Protein AF-A0AAD9IQ71-F1 (afdb_monomer)

Structure (mmCIF, N/CA/C/O backbone):
data_AF-A0AAD9IQ71-F1
#
_entry.id   AF-A0AAD9IQ71-F1
#
loop_
_atom_site.group_PDB
_atom_site.id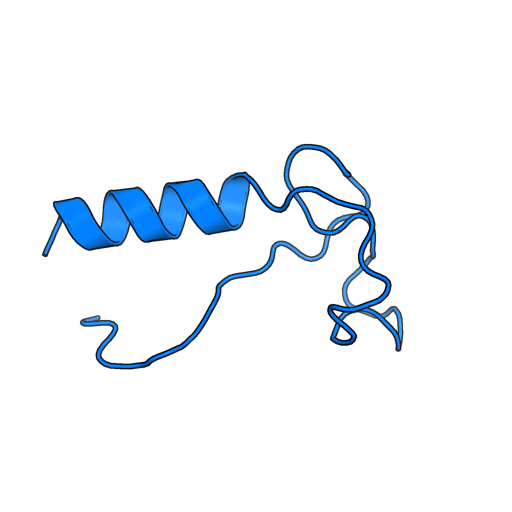
_atom_site.type_symbol
_atom_site.label_atom_id
_atom_site.label_alt_id
_atom_site.label_comp_id
_atom_site.label_asym_id
_atom_site.label_entity_id
_atom_site.label_seq_id
_atom_site.pdbx_PDB_ins_code
_atom_site.Cartn_x
_atom_site.Cartn_y
_atom_site.Cartn_z
_atom_site.occupancy
_atom_site.B_iso_or_equiv
_atom_site.auth_seq_id
_atom_site.auth_comp_id
_atom_site.auth_asym_id
_atom_site.auth_atom_id
_atom_site.pdbx_PDB_model_num
ATOM 1 N N . MET A 1 1 ? -6.293 -9.138 19.127 1.00 40.88 1 MET A N 1
ATOM 2 C CA . MET A 1 1 ? -4.874 -8.741 18.984 1.00 40.88 1 MET A CA 1
ATOM 3 C C . MET A 1 1 ? -4.808 -7.229 19.130 1.00 40.88 1 MET A C 1
ATOM 5 O O . MET A 1 1 ? -5.366 -6.552 18.282 1.00 40.88 1 MET A O 1
ATOM 9 N N . ARG A 1 2 ? -4.206 -6.698 20.203 1.00 37.50 2 ARG A N 1
ATOM 10 C CA . ARG A 1 2 ? -3.915 -5.257 20.296 1.00 37.50 2 ARG A CA 1
ATOM 11 C C . ARG A 1 2 ? -2.715 -4.960 19.399 1.00 37.50 2 ARG A C 1
ATOM 13 O O . ARG A 1 2 ? -1.659 -5.561 19.587 1.00 37.50 2 ARG A O 1
ATOM 20 N N . THR A 1 3 ? -2.857 -4.062 18.435 1.00 48.00 3 THR A N 1
ATOM 21 C CA . THR A 1 3 ? -1.733 -3.522 17.660 1.00 48.00 3 THR A CA 1
ATOM 22 C C . THR A 1 3 ? -1.004 -2.482 18.506 1.00 48.00 3 THR A C 1
ATOM 24 O O . THR A 1 3 ? -1.164 -1.282 18.348 1.00 48.00 3 THR A O 1
ATOM 27 N N . THR A 1 4 ? -0.173 -2.940 19.440 1.00 51.97 4 THR A N 1
ATOM 28 C CA . THR A 1 4 ? 0.745 -2.080 20.206 1.00 51.97 4 THR A CA 1
ATOM 29 C C . THR A 1 4 ? 2.053 -1.850 19.443 1.00 51.97 4 THR A C 1
ATOM 31 O O . THR A 1 4 ? 3.139 -2.028 19.989 1.00 51.97 4 THR A O 1
ATOM 34 N N . GLY A 1 5 ? 1.983 -1.529 18.151 1.00 51.19 5 GLY A N 1
ATOM 35 C CA . GLY A 1 5 ? 3.177 -1.341 17.332 1.00 51.19 5 GLY A CA 1
ATOM 36 C C . GLY A 1 5 ? 2.926 -0.424 16.149 1.00 51.19 5 GLY A C 1
ATOM 37 O O . GLY A 1 5 ? 1.884 -0.511 15.511 1.00 51.19 5 GLY A O 1
ATOM 38 N N . SER A 1 6 ? 3.924 0.404 15.846 1.00 71.00 6 SER A N 1
ATOM 39 C CA . SER A 1 6 ? 4.075 1.338 14.719 1.00 71.00 6 SER A CA 1
ATOM 40 C C . SER A 1 6 ? 4.069 0.674 13.328 1.00 71.00 6 SER A C 1
ATOM 42 O O . SER A 1 6 ? 4.828 1.052 12.436 1.00 71.00 6 SER A O 1
ATOM 44 N N . LYS A 1 7 ? 3.271 -0.379 13.141 1.00 76.00 7 LYS A N 1
ATOM 45 C CA . LYS A 1 7 ? 3.189 -1.138 11.896 1.00 76.00 7 LYS A CA 1
ATOM 46 C C . LYS A 1 7 ? 2.110 -0.537 11.004 1.00 76.00 7 LYS A C 1
ATOM 48 O O . LYS A 1 7 ? 0.998 -0.284 11.454 1.00 76.00 7 LYS A O 1
ATOM 53 N N . THR A 1 8 ? 2.457 -0.354 9.740 1.00 81.56 8 THR A N 1
ATOM 54 C CA . THR A 1 8 ? 1.535 -0.008 8.660 1.00 81.56 8 THR A CA 1
ATOM 55 C C . THR A 1 8 ? 1.114 -1.278 7.922 1.00 81.56 8 THR A C 1
ATOM 57 O O . THR A 1 8 ? 1.878 -2.246 7.858 1.00 81.56 8 THR A O 1
ATOM 60 N N . LEU A 1 9 ? -0.120 -1.297 7.415 1.00 89.31 9 LEU A N 1
ATOM 61 C CA . LEU A 1 9 ? -0.657 -2.387 6.605 1.00 89.31 9 LEU A CA 1
ATOM 62 C C . LEU A 1 9 ? -0.672 -1.957 5.141 1.00 89.31 9 LEU A C 1
ATOM 64 O O . LEU A 1 9 ? -1.237 -0.914 4.833 1.00 89.31 9 LEU A O 1
ATOM 68 N N . ASP A 1 10 ? -0.088 -2.773 4.267 1.00 91.38 10 ASP A N 1
ATOM 69 C CA . ASP A 1 10 ? -0.060 -2.542 2.824 1.00 91.38 10 ASP A CA 1
ATOM 70 C C . ASP A 1 10 ? -0.678 -3.714 2.070 1.00 91.38 10 ASP A C 1
ATOM 72 O O . ASP A 1 10 ? -0.253 -4.861 2.249 1.00 91.38 10 ASP A O 1
ATOM 76 N N . GLU A 1 11 ? -1.638 -3.437 1.192 1.00 92.44 11 GLU A N 1
ATOM 77 C CA . GLU A 1 11 ? -2.191 -4.444 0.293 1.00 92.44 11 GLU A CA 1
ATOM 78 C C . GLU A 1 11 ? -1.318 -4.580 -0.965 1.00 92.44 11 GLU A C 1
ATOM 80 O O . GLU A 1 11 ? -1.258 -3.704 -1.829 1.00 92.44 11 GLU A O 1
ATOM 85 N N . ALA A 1 12 ? -0.636 -5.719 -1.077 1.00 92.06 12 ALA A N 1
ATOM 86 C CA . ALA A 1 12 ? 0.247 -6.042 -2.192 1.00 92.06 12 ALA A CA 1
ATOM 87 C C . ALA A 1 12 ? -0.517 -6.578 -3.419 1.00 92.06 12 ALA A C 1
ATOM 89 O O . ALA A 1 12 ? -0.373 -7.748 -3.797 1.00 92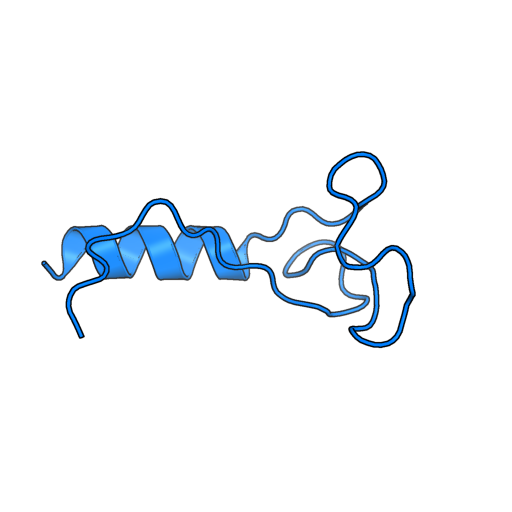.06 12 ALA A O 1
ATOM 90 N N . SER A 1 13 ? -1.323 -5.717 -4.036 1.00 92.31 13 SER A N 1
ATOM 91 C CA . SER A 1 13 ? -2.046 -5.978 -5.281 1.00 92.31 13 SER A CA 1
ATOM 92 C C . SER A 1 13 ? -1.645 -4.988 -6.380 1.00 92.31 13 SER A C 1
ATOM 94 O O . SER A 1 13 ? -1.044 -3.943 -6.127 1.00 92.31 13 SER A O 1
ATOM 96 N N . THR A 1 14 ? -1.923 -5.339 -7.638 1.00 91.25 14 THR A N 1
ATOM 97 C CA . THR A 1 14 ? -1.698 -4.451 -8.795 1.00 91.25 14 THR A CA 1
ATOM 98 C C . THR A 1 14 ? -2.816 -3.425 -8.984 1.00 91.25 14 THR A C 1
ATOM 100 O O . THR A 1 14 ? -2.718 -2.607 -9.893 1.00 91.25 14 THR A O 1
ATOM 103 N N . ASP A 1 15 ? -3.861 -3.477 -8.154 1.00 91.81 15 ASP A N 1
ATOM 104 C CA . ASP A 1 15 ? -4.908 -2.462 -8.073 1.00 91.81 15 ASP A CA 1
ATOM 105 C C . ASP A 1 15 ? -4.324 -1.204 -7.398 1.00 91.81 15 ASP A C 1
ATOM 107 O O . ASP A 1 15 ? -3.850 -1.291 -6.260 1.00 91.81 15 ASP A O 1
ATOM 111 N N . PRO A 1 16 ? -4.269 -0.055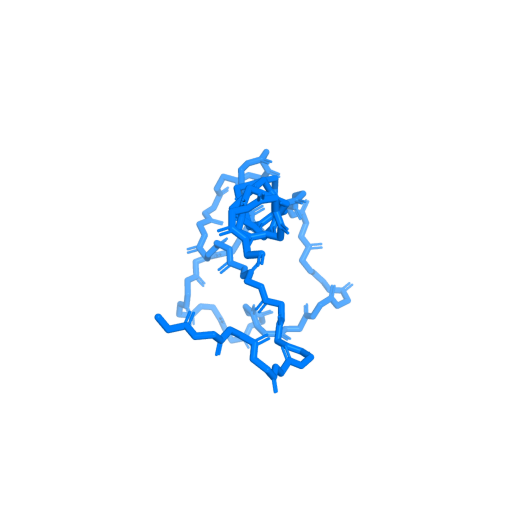 -8.093 1.00 89.31 16 PRO A N 1
ATOM 112 C CA . PRO A 1 16 ? -3.696 1.166 -7.542 1.00 89.31 16 PRO A CA 1
ATOM 113 C C . PRO A 1 16 ? -4.672 1.959 -6.659 1.00 89.31 16 PRO A C 1
ATOM 115 O O . PRO A 1 16 ? -4.221 2.842 -5.930 1.00 89.31 16 PRO A O 1
ATOM 118 N N . ASP A 1 17 ? -5.974 1.679 -6.709 1.00 91.75 17 ASP A N 1
ATOM 119 C CA . ASP A 1 17 ? -6.962 2.372 -5.883 1.00 91.75 17 ASP A CA 1
ATOM 120 C C . ASP A 1 17 ? -6.971 1.758 -4.477 1.00 91.75 17 ASP A C 1
ATOM 122 O O . ASP A 1 17 ? -6.837 2.464 -3.475 1.00 91.75 17 ASP A O 1
ATOM 126 N N . TRP A 1 18 ? -7.036 0.426 -4.395 1.00 92.44 18 TRP A N 1
ATOM 127 C CA . TRP A 1 18 ? -7.122 -0.292 -3.119 1.00 92.44 18 TRP A CA 1
ATOM 128 C C . TRP A 1 18 ? -5.768 -0.701 -2.540 1.00 92.44 18 TRP A C 1
ATOM 130 O O . TRP A 1 18 ? -5.575 -0.590 -1.324 1.00 92.44 18 TRP A O 1
ATOM 140 N N . GLY A 1 19 ? -4.822 -1.104 -3.394 1.00 92.31 19 GLY A N 1
ATOM 141 C CA . GLY A 1 19 ? -3.506 -1.595 -2.995 1.00 92.31 19 GLY A CA 1
ATOM 142 C C . GLY A 1 19 ? -2.351 -0.670 -3.352 1.00 92.31 19 GLY A C 1
ATOM 143 O O . GLY A 1 19 ? -2.523 0.520 -3.603 1.00 92.31 19 GLY A O 1
ATOM 144 N N . ILE A 1 20 ? -1.132 -1.214 -3.331 1.00 94.19 20 ILE A N 1
ATOM 145 C CA . ILE A 1 20 ? 0.112 -0.462 -3.579 1.00 94.19 20 ILE A CA 1
ATOM 146 C C . ILE A 1 20 ? 0.532 -0.420 -5.059 1.00 94.19 20 ILE A C 1
ATOM 148 O O . ILE A 1 20 ? 1.574 0.155 -5.397 1.00 94.19 20 ILE A O 1
ATOM 152 N N . GLY A 1 21 ? -0.247 -1.044 -5.946 1.00 92.62 21 GLY A N 1
ATOM 153 C CA . GLY A 1 21 ? 0.043 -1.133 -7.379 1.00 92.62 21 GLY A CA 1
ATOM 154 C C . GLY A 1 21 ? 1.194 -2.085 -7.736 1.00 92.62 21 GLY A C 1
ATOM 155 O O . GLY A 1 21 ? 1.709 -2.030 -8.852 1.00 92.62 21 GLY A O 1
ATOM 156 N N . LEU A 1 22 ? 1.618 -2.956 -6.813 1.00 92.38 22 LEU A N 1
ATOM 157 C CA . LEU A 1 22 ? 2.661 -3.963 -7.016 1.00 92.38 22 LEU A CA 1
ATOM 158 C C . LEU A 1 22 ? 2.251 -5.305 -6.407 1.00 92.38 22 LEU A C 1
ATOM 160 O O . LEU A 1 22 ? 1.789 -5.390 -5.273 1.00 92.38 22 LEU A O 1
ATOM 164 N N . TYR A 1 23 ? 2.520 -6.380 -7.143 1.00 91.69 23 TYR A N 1
ATOM 165 C CA . TYR A 1 23 ? 2.375 -7.743 -6.643 1.00 91.69 23 TYR A CA 1
ATOM 166 C C . TYR A 1 23 ? 3.418 -8.068 -5.560 1.00 91.69 23 TYR A C 1
ATOM 168 O O . TYR A 1 23 ? 4.57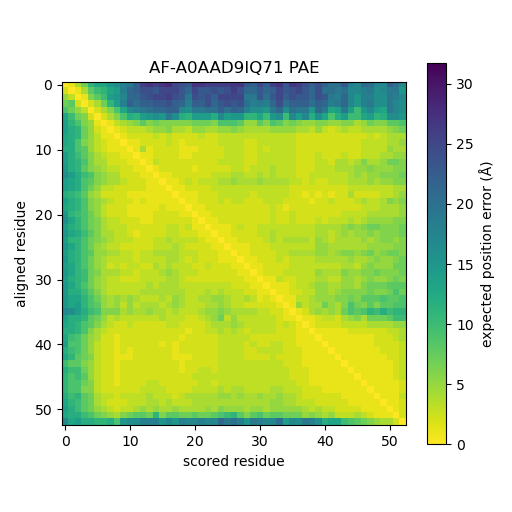2 -7.649 -5.663 1.00 91.69 23 TYR A O 1
ATOM 176 N N . PHE A 1 24 ? 3.060 -8.896 -4.573 1.00 91.12 24 PHE A N 1
ATOM 177 C CA . PHE A 1 24 ? 3.904 -9.183 -3.400 1.00 91.12 24 PHE A CA 1
ATOM 178 C C . PHE A 1 24 ? 5.295 -9.767 -3.704 1.00 91.12 24 PHE A C 1
ATOM 180 O O . PHE A 1 24 ? 6.212 -9.635 -2.893 1.00 91.12 24 PHE A O 1
ATOM 187 N N . ARG A 1 25 ? 5.470 -10.437 -4.854 1.00 93.12 25 ARG A N 1
ATOM 188 C CA . ARG A 1 25 ? 6.780 -10.973 -5.279 1.00 93.12 25 ARG A CA 1
ATOM 189 C C . ARG A 1 25 ? 7.663 -9.940 -5.966 1.00 93.12 25 ARG A C 1
ATOM 191 O O . ARG A 1 25 ? 8.822 -10.236 -6.241 1.00 93.12 25 ARG A O 1
ATOM 198 N N . ASN A 1 26 ? 7.137 -8.755 -6.267 1.00 90.81 26 ASN A N 1
ATOM 199 C CA . ASN A 1 26 ? 7.943 -7.693 -6.834 1.00 90.81 26 ASN A CA 1
ATOM 200 C C . ASN A 1 26 ? 9.009 -7.274 -5.798 1.00 90.81 26 ASN A C 1
ATOM 202 O O . ASN A 1 26 ? 8.650 -6.963 -4.658 1.00 90.81 26 ASN A O 1
ATOM 206 N N . PRO A 1 27 ? 10.307 -7.237 -6.156 1.00 91.69 27 PRO A N 1
ATOM 207 C CA . PRO A 1 27 ? 11.377 -6.868 -5.222 1.00 91.69 27 PRO A CA 1
ATOM 208 C C . PRO A 1 27 ? 11.196 -5.462 -4.629 1.00 91.69 27 PRO A C 1
ATOM 210 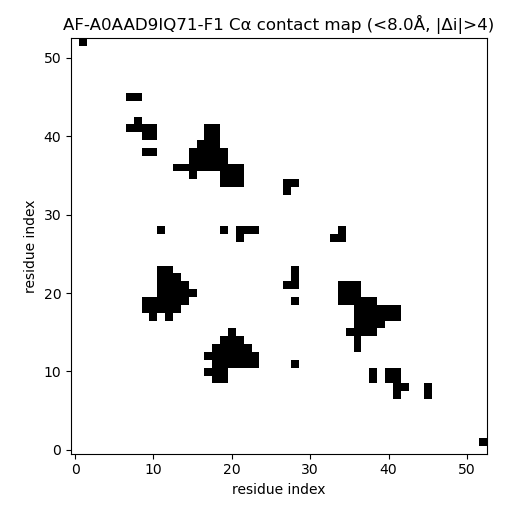O O . PRO A 1 27 ? 11.683 -5.168 -3.539 1.00 91.69 27 PRO A O 1
ATOM 213 N N . HIS A 1 28 ? 10.444 -4.607 -5.318 1.00 89.56 28 HIS A N 1
ATOM 214 C CA . HIS A 1 28 ? 10.135 -3.243 -4.925 1.00 89.56 28 HIS A CA 1
ATOM 215 C C . HIS A 1 28 ? 8.878 -3.097 -4.062 1.00 89.56 28 HIS A C 1
ATOM 217 O O . HIS A 1 2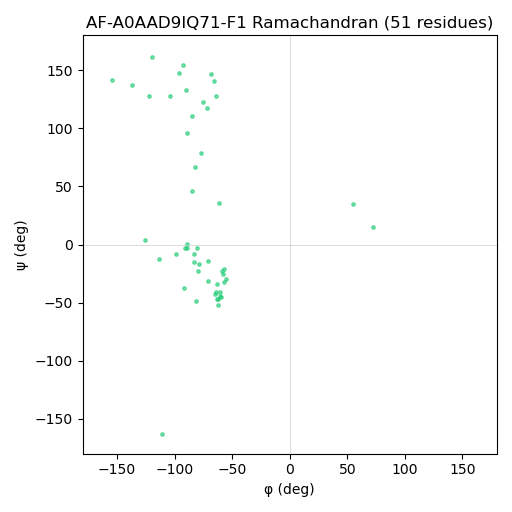8 ? 8.605 -2.000 -3.591 1.00 89.56 28 HIS A O 1
ATOM 223 N N . CYS A 1 29 ? 8.148 -4.183 -3.787 1.00 88.88 29 CYS A N 1
ATOM 224 C CA . CYS A 1 29 ? 6.916 -4.177 -2.988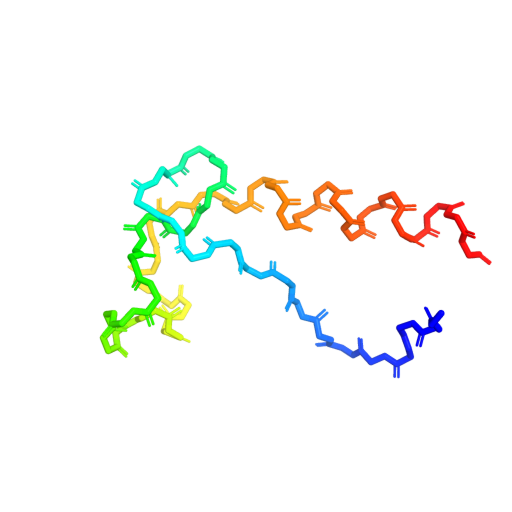 1.00 88.88 29 CYS A CA 1
ATOM 225 C C . CYS A 1 29 ? 7.101 -3.595 -1.570 1.00 88.88 29 CYS A C 1
ATOM 227 O O . CYS A 1 29 ? 6.138 -3.163 -0.947 1.00 88.88 29 CYS A O 1
ATOM 229 N N . ARG A 1 30 ? 8.337 -3.561 -1.050 1.00 86.69 30 ARG A N 1
ATOM 230 C CA . ARG A 1 30 ? 8.675 -2.962 0.256 1.00 86.69 30 ARG A CA 1
ATOM 231 C C . ARG A 1 30 ? 9.242 -1.544 0.166 1.00 86.69 30 ARG A C 1
ATOM 233 O O . ARG A 1 30 ? 9.451 -0.908 1.194 1.00 86.69 30 ARG A O 1
ATOM 240 N N . ASN A 1 31 ? 9.531 -1.052 -1.036 1.00 89.75 31 ASN A N 1
ATOM 241 C CA . ASN A 1 31 ? 10.093 0.276 -1.224 1.00 89.75 31 ASN A CA 1
ATOM 242 C C . ASN A 1 31 ? 8.965 1.304 -1.362 1.00 89.75 31 ASN A C 1
ATOM 244 O O . ASN A 1 31 ? 8.442 1.538 -2.448 1.00 89.75 31 ASN A O 1
ATOM 248 N N . LYS A 1 32 ? 8.639 1.950 -0.242 1.00 84.94 32 LYS A N 1
ATOM 249 C CA . LYS A 1 32 ? 7.596 2.979 -0.135 1.00 84.94 32 LYS A CA 1
ATOM 250 C C . LYS A 1 32 ? 7.762 4.146 -1.108 1.00 84.94 32 LYS A C 1
ATOM 252 O O . LYS A 1 32 ? 6.762 4.705 -1.533 1.00 84.94 32 LYS A O 1
ATOM 257 N N . ALA A 1 33 ? 8.992 4.488 -1.489 1.00 87.81 33 ALA A N 1
ATOM 258 C CA . ALA A 1 33 ? 9.260 5.626 -2.367 1.00 87.81 33 ALA A CA 1
ATOM 259 C C . ALA A 1 33 ? 8.814 5.403 -3.824 1.00 87.81 33 ALA A C 1
ATOM 261 O O . ALA A 1 33 ? 8.784 6.353 -4.599 1.00 87.81 33 ALA A O 1
ATOM 262 N N . ILE A 1 34 ? 8.513 4.158 -4.212 1.00 86.44 34 ILE A N 1
ATOM 263 C CA . ILE A 1 34 ? 8.187 3.794 -5.601 1.00 86.44 34 ILE A CA 1
ATOM 264 C C . ILE A 1 34 ? 6.847 3.073 -5.744 1.00 86.44 34 ILE A C 1
ATOM 266 O O . ILE A 1 34 ? 6.501 2.646 -6.848 1.00 86.44 34 ILE A O 1
ATOM 270 N N . LEU A 1 35 ? 6.098 2.931 -4.647 1.00 87.50 35 LEU A N 1
ATOM 271 C CA . LEU A 1 35 ? 4.719 2.459 -4.706 1.00 87.50 35 LEU A CA 1
ATOM 272 C C . LEU A 1 35 ? 3.874 3.503 -5.437 1.00 87.50 35 LEU A C 1
ATOM 274 O O . LEU A 1 35 ? 4.085 4.704 -5.276 1.00 87.50 35 LEU A O 1
ATOM 278 N N . LYS A 1 36 ? 2.944 3.035 -6.267 1.00 84.94 36 LYS A N 1
ATOM 279 C CA . LYS A 1 36 ? 2.082 3.904 -7.084 1.00 84.94 36 LYS A CA 1
ATOM 280 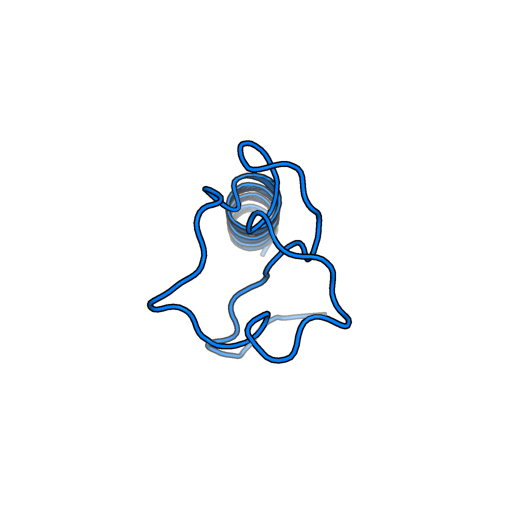C C . LYS A 1 36 ? 0.615 3.848 -6.675 1.00 84.94 36 LYS A C 1
ATOM 282 O O . LYS A 1 36 ? -0.158 4.661 -7.164 1.00 84.94 36 LYS A O 1
ATOM 287 N N . GLY A 1 37 ? 0.245 2.877 -5.845 1.00 87.12 37 GLY A N 1
ATOM 288 C CA . GLY A 1 37 ? -1.116 2.724 -5.358 1.00 87.12 37 GLY A CA 1
ATOM 289 C C . GLY A 1 37 ? -1.362 3.434 -4.028 1.00 87.12 37 GLY A C 1
ATOM 290 O O . GLY A 1 37 ? -0.432 3.656 -3.249 1.00 87.12 37 GLY A O 1
ATOM 291 N N . SER A 1 38 ? -2.623 3.789 -3.800 1.00 90.94 38 SER A N 1
ATOM 292 C CA . SER A 1 38 ? -3.092 4.604 -2.676 1.00 90.94 38 SER A CA 1
ATOM 293 C C . SER A 1 38 ? -3.228 3.824 -1.369 1.00 90.94 38 SER A C 1
ATOM 295 O O . SER A 1 38 ? -3.288 4.438 -0.310 1.00 90.94 38 SER A O 1
ATOM 297 N N . ASN A 1 39 ? -3.258 2.486 -1.423 1.00 92.50 39 ASN A N 1
ATOM 298 C CA . ASN A 1 39 ? -3.389 1.611 -0.254 1.00 92.50 39 ASN A CA 1
ATOM 299 C C . ASN A 1 39 ? -4.619 1.918 0.635 1.00 92.50 39 ASN A C 1
ATOM 301 O O . ASN A 1 39 ? -4.568 1.774 1.861 1.00 92.50 39 ASN A O 1
ATOM 305 N N . TRP A 1 40 ? -5.742 2.330 0.034 1.00 94.62 40 TRP A N 1
ATOM 306 C CA . TRP A 1 40 ? -6.964 2.673 0.774 1.00 94.62 40 TRP A CA 1
ATOM 307 C C . TRP A 1 40 ? -7.481 1.527 1.644 1.00 94.62 40 TRP A C 1
ATOM 309 O O . TRP A 1 40 ? -8.012 1.775 2.729 1.00 94.62 40 TRP A O 1
ATOM 319 N N . LEU A 1 41 ? -7.295 0.271 1.218 1.00 93.75 41 LEU A N 1
ATOM 320 C CA . LEU A 1 41 ? -7.713 -0.877 2.020 1.00 93.75 41 LEU A CA 1
ATOM 321 C C . LEU A 1 41 ? -6.956 -0.930 3.353 1.00 93.75 41 LEU A C 1
ATOM 323 O O . LEU A 1 41 ? -7.565 -1.097 4.412 1.00 93.75 41 LEU A O 1
ATOM 327 N N . GLY A 1 42 ? -5.631 -0.764 3.302 1.00 92.62 42 GLY A N 1
ATOM 328 C CA . GLY A 1 42 ? -4.781 -0.755 4.488 1.00 92.62 42 GLY A CA 1
ATOM 329 C C . GLY A 1 42 ? -5.171 0.359 5.458 1.00 92.62 42 GLY A C 1
ATOM 330 O O . GLY A 1 42 ? -5.326 0.112 6.656 1.00 92.62 42 GLY A O 1
ATOM 331 N N . GLU A 1 43 ? -5.406 1.563 4.933 1.00 92.25 43 GLU A N 1
ATOM 332 C CA . GLU A 1 43 ? -5.801 2.732 5.725 1.00 92.25 43 GLU A CA 1
ATOM 333 C C . GLU A 1 43 ? -7.157 2.549 6.416 1.00 92.25 43 GLU A C 1
ATOM 335 O O . GLU A 1 43 ? -7.275 2.797 7.619 1.00 92.25 43 GLU A O 1
ATOM 340 N N . ILE A 1 44 ? -8.175 2.068 5.694 1.00 94.25 44 ILE A N 1
ATOM 341 C CA . ILE A 1 44 ? -9.518 1.861 6.255 1.00 94.25 44 ILE A CA 1
ATOM 342 C C . ILE A 1 44 ? -9.496 0.775 7.335 1.00 94.25 44 ILE A C 1
ATOM 344 O O . ILE A 1 44 ? -10.085 0.972 8.399 1.00 94.25 44 ILE A O 1
ATOM 348 N N . ILE A 1 45 ? -8.786 -0.339 7.119 1.00 92.56 45 ILE A N 1
ATOM 349 C CA . ILE A 1 45 ? -8.649 -1.397 8.133 1.00 92.56 45 ILE A CA 1
ATOM 350 C C . ILE A 1 45 ? -7.983 -0.843 9.396 1.00 92.56 45 ILE A C 1
ATOM 352 O O . ILE A 1 45 ? -8.455 -1.107 10.502 1.00 92.56 45 ILE A O 1
ATOM 356 N N . MET A 1 46 ? -6.912 -0.057 9.247 1.00 91.19 46 MET A N 1
ATOM 357 C CA . MET A 1 46 ? -6.230 0.559 10.387 1.00 91.19 46 MET A CA 1
ATOM 358 C C . MET A 1 46 ? -7.130 1.554 11.128 1.00 91.19 46 MET A C 1
ATOM 360 O O . MET A 1 46 ? -7.144 1.548 12.359 1.00 91.19 46 MET A O 1
ATOM 364 N N . LYS A 1 47 ? -7.916 2.361 10.404 1.00 91.75 47 LYS A N 1
ATOM 365 C CA . LYS A 1 47 ? -8.878 3.298 10.997 1.00 91.75 47 LYS A CA 1
ATOM 366 C C . LYS A 1 47 ? -9.954 2.566 11.798 1.00 91.75 47 LYS A C 1
ATOM 368 O O . LYS A 1 47 ? -10.127 2.853 12.977 1.00 91.75 47 LYS A O 1
ATOM 373 N N . VAL A 1 48 ? -10.612 1.575 11.197 1.00 93.25 48 VAL A N 1
ATOM 374 C CA . VAL A 1 48 ? -11.643 0.770 11.874 1.00 93.25 48 VAL A CA 1
ATOM 375 C C . VAL A 1 48 ? -11.051 0.040 13.081 1.00 93.25 48 VAL A C 1
ATOM 377 O O . VAL A 1 48 ? -11.651 0.017 14.149 1.00 93.25 48 VAL A O 1
ATOM 380 N N . MET A 1 49 ? -9.838 -0.505 12.963 1.00 88.38 49 MET A N 1
ATOM 381 C CA . MET A 1 49 ? -9.157 -1.140 14.092 1.00 88.38 49 MET A CA 1
ATOM 382 C C . MET A 1 49 ? -8.861 -0.153 15.231 1.00 88.38 49 MET A C 1
ATOM 384 O O . MET A 1 49 ? -8.896 -0.549 16.395 1.00 88.38 49 MET A O 1
A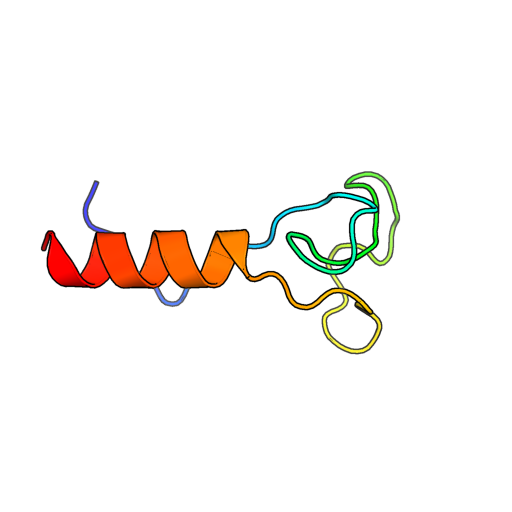TOM 388 N N . SER A 1 50 ? -8.570 1.112 14.918 1.00 87.12 50 SER A N 1
ATOM 389 C CA . SER A 1 50 ? -8.384 2.164 15.921 1.00 87.12 50 SER A CA 1
ATOM 390 C C . SER A 1 50 ? -9.690 2.566 16.605 1.00 87.12 50 SER A C 1
ATOM 392 O O . SER A 1 50 ? -9.644 2.969 17.758 1.00 87.12 50 SER A O 1
ATOM 394 N N . GLU A 1 51 ? -10.826 2.490 15.912 1.00 91.06 51 GLU A N 1
ATOM 395 C CA . GLU A 1 51 ? -12.152 2.820 16.458 1.00 91.06 51 GLU A CA 1
ATOM 396 C C . GLU A 1 51 ? -12.739 1.680 17.312 1.00 91.06 51 GLU A C 1
ATOM 398 O O . GLU A 1 51 ? -13.595 1.914 18.160 1.00 91.06 51 GLU A O 1
ATOM 403 N N . LEU A 1 52 ? -12.280 0.443 17.091 1.00 88.31 52 LEU A N 1
ATOM 404 C CA . LEU A 1 52 ? -12.724 -0.758 17.810 1.00 88.31 52 LEU A CA 1
ATOM 405 C C . LEU A 1 52 ? -11.899 -1.087 19.072 1.00 88.31 52 LEU A C 1
ATOM 407 O O . LEU A 1 52 ? -12.209 -2.075 19.743 1.00 88.31 52 LEU A O 1
ATOM 411 N N . ASN A 1 53 ? -10.846 -0.322 19.379 1.00 63.22 53 ASN A N 1
ATOM 412 C CA . ASN A 1 53 ? -10.010 -0.483 20.582 1.00 63.22 53 ASN A CA 1
ATOM 413 C C . ASN A 1 53 ? -10.237 0.644 21.590 1.00 63.22 53 ASN A C 1
ATOM 415 O O . ASN A 1 53 ? -10.031 0.358 22.793 1.00 63.22 53 ASN A O 1
#

InterPro domains:
  IPR037238 YbiA-like superfamily [G3DSA:1.10.357.40] (1-53)
  IPR037238 YbiA-like superfamily [SSF143990] (3-52)

pLDDT: mean 85.16, std 13.93, range [37.5, 94.62]

Solvent-accessible surface area (backbone atoms only — not comparable to full-atom values): 3199 Å² total; per-residue (Å²): 133,84,82,89,58,100,73,84,61,77,38,55,31,66,47,39,66,46,8,28,41,32,44,68,85,45,90,56,60,80,42,75,92,74,51,76,22,68,20,46,54,24,53,51,54,53,51,53,55,64,73,74,107

Sequence (53 aa):
MRTTGSKTLDEASTDPDWGIGLYFRNPHCRNKAILKGSNWLGEIIMKVMSELN

Organism: NCBI:txid53620

Mean predicted aligned error: 5.45 Å

Radius of gyration: 11.88 Å; Cα contacts (8 Å, |Δi|>4): 81; chains: 1; bounding box: 24×17×29 Å

Secondary structure (DSSP, 8-state):
----S-PPP---SS-TTTS-SS-TTSTTTT-GGG--S--HHHHHHHHHHHH--

Foldseek 3Di:
DDCPDPDFDADQDCDQAQGQNHHPPPPCSPVPVPGRHPNVVRVVVVVVSVVVD